Protein AF-A0A7J6L1B7-F1 (afdb_monomer)

Secondary structure (DSSP, 8-state):
----HHHHHHHHHHHH--STT--EEEEEETTEEEEEEEGGGGGGSPPEEEEEESSTT-S-EEEEEE-TTTSEEE-STTS-EEEE---PPPGGGTTS-TT-------HHHHHHEEEEE-TTS-EEEEEPPTT-

Structure (mmCIF, N/CA/C/O backbone):
data_AF-A0A7J6L1B7-F1
#
_entry.id   AF-A0A7J6L1B7-F1
#
loop_
_atom_site.group_PDB
_atom_site.id
_atom_site.type_symbol
_atom_site.label_atom_id
_atom_site.label_alt_id
_atom_site.label_comp_id
_atom_site.label_asym_id
_atom_site.label_entity_id
_atom_site.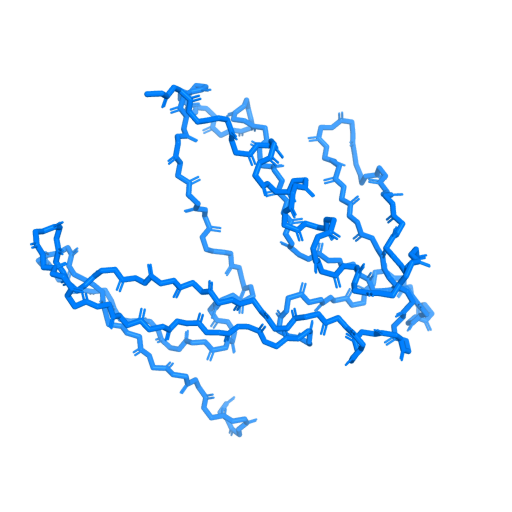label_seq_id
_atom_site.pdbx_PDB_ins_code
_atom_site.Cartn_x
_atom_site.Cartn_y
_atom_site.Cartn_z
_atom_site.occupancy
_atom_site.B_iso_or_equiv
_atom_site.auth_seq_id
_atom_site.auth_comp_id
_atom_site.auth_asym_id
_atom_site.auth_atom_id
_atom_site.pdbx_PDB_model_num
ATOM 1 N N . THR A 1 1 ? 12.400 18.844 -6.678 1.00 42.59 1 THR A N 1
ATOM 2 C CA . THR A 1 1 ? 11.663 19.040 -5.413 1.00 42.59 1 THR A CA 1
ATOM 3 C C . THR A 1 1 ? 12.026 17.884 -4.513 1.00 42.59 1 THR A C 1
ATOM 5 O O . THR A 1 1 ? 11.861 16.752 -4.948 1.00 42.59 1 THR A O 1
ATOM 8 N N . ASN A 1 2 ? 12.604 18.140 -3.338 1.00 41.03 2 ASN A N 1
ATOM 9 C CA . ASN A 1 2 ? 12.906 17.077 -2.376 1.00 41.03 2 ASN A CA 1
ATOM 10 C C . ASN A 1 2 ? 11.577 16.573 -1.805 1.00 41.03 2 ASN A C 1
ATOM 12 O O . ASN A 1 2 ? 10.845 17.337 -1.182 1.00 41.03 2 ASN A O 1
ATOM 16 N N . TYR A 1 3 ? 11.238 15.328 -2.117 1.00 44.59 3 TYR A N 1
ATOM 17 C CA . TYR A 1 3 ? 10.026 14.655 -1.673 1.00 44.59 3 TYR A CA 1
ATOM 18 C C . TYR A 1 3 ? 10.335 13.952 -0.355 1.00 44.59 3 TYR A C 1
ATOM 20 O O . TYR A 1 3 ? 11.130 13.027 -0.340 1.00 44.59 3 TYR A O 1
ATOM 28 N N . THR A 1 4 ? 9.732 14.360 0.756 1.00 51.97 4 THR A N 1
ATOM 29 C CA . THR A 1 4 ? 9.766 13.535 1.967 1.00 51.97 4 THR A CA 1
ATOM 30 C C . THR A 1 4 ? 8.565 12.579 1.939 1.00 51.97 4 THR A C 1
ATOM 32 O O . THR A 1 4 ? 7.441 13.029 1.708 1.00 51.97 4 THR A O 1
ATOM 35 N N . PRO A 1 5 ? 8.758 11.261 2.140 1.00 61.59 5 PRO A N 1
ATOM 36 C CA . PRO A 1 5 ? 7.660 10.289 2.113 1.00 61.59 5 PRO A CA 1
ATOM 37 C C . PRO A 1 5 ? 6.589 10.521 3.189 1.00 61.59 5 PRO A C 1
ATOM 39 O O . PRO A 1 5 ? 5.425 10.193 2.982 1.00 61.59 5 PRO A O 1
ATOM 42 N N . GLU A 1 6 ? 6.958 11.110 4.328 1.00 67.25 6 GLU A N 1
ATOM 43 C CA . GLU A 1 6 ? 6.062 11.294 5.476 1.00 67.25 6 GLU A CA 1
ATOM 44 C C . GLU A 1 6 ? 4.862 12.225 5.177 1.00 67.25 6 GLU A C 1
ATOM 46 O O . GLU A 1 6 ? 3.730 11.791 5.398 1.00 67.25 6 GLU A O 1
ATOM 51 N N . PRO A 1 7 ? 5.032 13.424 4.573 1.00 71.69 7 PRO A N 1
ATOM 52 C CA . PRO A 1 7 ? 3.907 14.233 4.091 1.00 71.69 7 PRO A CA 1
ATOM 53 C C . PRO A 1 7 ? 2.976 13.524 3.105 1.00 71.69 7 PRO A C 1
ATOM 55 O O . PRO A 1 7 ? 1.771 13.761 3.127 1.00 71.69 7 PRO A O 1
ATOM 58 N N . ALA A 1 8 ? 3.509 12.670 2.229 1.00 77.00 8 ALA A N 1
ATOM 59 C CA . ALA A 1 8 ? 2.699 11.977 1.232 1.00 77.00 8 ALA A CA 1
ATOM 60 C C . ALA A 1 8 ? 1.861 10.854 1.850 1.00 77.00 8 ALA A C 1
ATOM 62 O O . ALA A 1 8 ? 0.706 10.679 1.470 1.00 77.00 8 ALA A O 1
ATOM 63 N N . ILE A 1 9 ? 2.414 10.130 2.829 1.00 80.88 9 ILE A N 1
ATOM 64 C CA . ILE A 1 9 ? 1.649 9.152 3.607 1.00 80.88 9 ILE A CA 1
ATOM 65 C C . ILE A 1 9 ? 0.565 9.862 4.420 1.00 80.88 9 ILE A C 1
ATOM 67 O O . ILE A 1 9 ? -0.574 9.420 4.381 1.00 80.88 9 ILE A O 1
ATOM 71 N N . ALA A 1 10 ? 0.869 10.980 5.086 1.00 79.19 10 ALA A N 1
ATOM 72 C CA . ALA A 1 10 ? -0.145 11.744 5.817 1.00 79.19 10 ALA A CA 1
ATOM 73 C C . ALA A 1 10 ? -1.303 12.183 4.898 1.00 79.19 10 ALA A C 1
ATOM 75 O O . ALA A 1 10 ? -2.459 11.906 5.194 1.00 79.19 10 ALA A O 1
ATOM 76 N N . GLN A 1 11 ? -0.993 12.744 3.722 1.00 83.25 11 GLN A N 1
ATOM 77 C CA . GLN A 1 11 ? -2.009 13.112 2.726 1.00 83.25 11 GLN A CA 1
ATOM 78 C C . GLN A 1 11 ? -2.799 11.914 2.189 1.00 83.25 11 GLN A C 1
ATOM 80 O O . GLN A 1 11 ? -3.978 12.057 1.868 1.00 83.25 11 GLN A O 1
ATOM 85 N N . LEU A 1 12 ? -2.159 10.751 2.033 1.00 87.25 12 LEU A N 1
ATOM 86 C CA . LEU A 1 12 ? -2.850 9.523 1.648 1.00 87.25 12 LEU A CA 1
ATOM 87 C C . LEU A 1 12 ? -3.860 9.137 2.728 1.00 87.25 12 LEU A C 1
ATOM 89 O O . LEU A 1 12 ? -5.020 8.919 2.399 1.00 87.25 12 LEU A O 1
ATOM 93 N N . ILE A 1 13 ? -3.437 9.098 3.992 1.00 87.69 13 ILE A N 1
ATOM 94 C CA . ILE A 1 13 ? -4.301 8.743 5.120 1.00 87.69 13 ILE A CA 1
ATOM 95 C C . ILE A 1 13 ? -5.491 9.702 5.228 1.00 87.69 13 ILE A C 1
ATOM 97 O O . ILE A 1 13 ? -6.625 9.232 5.281 1.00 87.69 13 ILE A O 1
ATOM 101 N N . ASP A 1 14 ? -5.260 11.013 5.143 1.00 85.38 14 ASP A N 1
ATOM 102 C CA . ASP A 1 14 ? -6.331 12.019 5.169 1.00 85.38 14 ASP A CA 1
ATOM 103 C C . ASP A 1 14 ? -7.362 11.802 4.043 1.00 85.38 14 ASP A C 1
ATOM 105 O O . ASP A 1 14 ? -8.538 12.116 4.192 1.00 85.38 14 ASP A O 1
ATOM 109 N N . ARG A 1 15 ? -6.939 11.252 2.895 1.00 87.56 15 ARG A N 1
ATOM 110 C CA . ARG A 1 15 ? -7.823 10.947 1.755 1.00 87.56 15 ARG A CA 1
ATOM 111 C C . ARG A 1 15 ? -8.508 9.586 1.841 1.00 87.56 15 ARG A C 1
ATOM 113 O O . ARG A 1 15 ? -9.522 9.390 1.167 1.00 87.56 15 ARG A O 1
ATOM 120 N N . LEU A 1 16 ? -7.951 8.642 2.600 1.00 86.69 16 LEU A N 1
ATOM 121 C CA . LEU A 1 16 ? -8.612 7.368 2.888 1.00 86.69 16 LEU A CA 1
ATOM 122 C C . LEU A 1 16 ? -9.848 7.589 3.760 1.00 86.69 16 LEU A C 1
ATOM 124 O O . LEU A 1 16 ? -10.848 6.893 3.580 1.00 86.69 16 LEU A O 1
ATOM 128 N N . ASP A 1 17 ? -9.781 8.579 4.649 1.00 81.12 17 ASP A N 1
ATOM 129 C CA . ASP A 1 17 ? -10.848 8.973 5.563 1.00 81.12 17 ASP A CA 1
ATOM 130 C C . ASP A 1 17 ? -11.938 9.802 4.855 1.00 81.12 17 ASP A C 1
ATOM 132 O O . ASP A 1 17 ? -12.134 10.989 5.104 1.00 81.12 17 ASP A O 1
ATOM 136 N N . ARG A 1 18 ? -12.649 9.179 3.903 1.00 66.56 18 ARG A N 1
ATOM 137 C CA . ARG A 1 18 ? -13.716 9.828 3.108 1.00 66.56 18 ARG A CA 1
ATOM 138 C C . ARG A 1 18 ? -14.913 10.297 3.943 1.00 66.56 18 ARG A C 1
ATOM 140 O O . ARG A 1 18 ? -15.708 11.106 3.469 1.00 66.56 18 ARG A O 1
ATOM 147 N N . THR A 1 19 ? -15.065 9.755 5.143 1.00 59.97 19 THR A N 1
ATOM 148 C CA . THR A 1 19 ? -16.146 10.028 6.090 1.00 59.97 19 THR A CA 1
ATOM 149 C C . THR A 1 19 ? -15.508 10.487 7.386 1.00 59.97 19 THR A C 1
ATOM 151 O O . THR A 1 19 ? -14.830 9.697 8.024 1.00 59.97 19 THR A O 1
ATOM 154 N N . GLU A 1 20 ? -15.704 11.759 7.724 1.00 60.38 20 GLU A N 1
ATOM 155 C CA . GLU A 1 20 ? -15.014 12.490 8.790 1.00 60.38 20 GLU A CA 1
ATOM 156 C C . GLU A 1 20 ? -14.699 11.634 10.041 1.00 60.38 20 GLU A C 1
ATOM 158 O O . GLU A 1 20 ? -15.564 11.416 10.888 1.00 60.38 20 GLU A O 1
ATOM 163 N N . SER A 1 21 ? -13.423 11.250 10.190 1.00 71.56 21 SER A N 1
ATOM 164 C CA . SER A 1 21 ? -12.775 10.730 11.409 1.00 71.56 21 SER A CA 1
ATOM 165 C C . SER A 1 21 ? -12.934 9.240 11.752 1.00 71.56 21 SER A C 1
ATOM 167 O O . SER A 1 21 ? -12.995 8.895 12.933 1.00 71.56 21 SER A O 1
ATOM 169 N N . LEU A 1 22 ? -12.924 8.328 10.774 1.00 80.81 22 LEU A N 1
ATOM 170 C CA . LEU A 1 22 ? -12.795 6.887 11.064 1.00 80.81 22 LEU A CA 1
ATOM 171 C C . LEU A 1 22 ? -11.361 6.497 11.446 1.00 80.81 22 LEU A C 1
ATOM 173 O O . LEU A 1 22 ? -11.140 5.527 12.177 1.00 80.81 22 LEU A O 1
ATOM 177 N N . ILE A 1 23 ? -10.376 7.242 10.940 1.00 86.50 23 ILE A N 1
ATOM 178 C CA . ILE A 1 23 ? -8.965 6.915 11.115 1.00 86.50 23 ILE A CA 1
ATOM 179 C C . ILE A 1 23 ? -8.394 7.615 12.351 1.00 86.50 23 ILE A C 1
ATOM 181 O O . ILE A 1 23 ? -8.325 8.837 12.432 1.00 86.50 23 ILE A O 1
ATOM 185 N N . SER A 1 24 ? -7.897 6.823 13.299 1.00 87.00 24 SER A N 1
ATOM 186 C CA . SER A 1 24 ? -7.234 7.303 14.513 1.00 87.00 24 SER A CA 1
ATOM 187 C C . SER A 1 24 ? -5.722 7.054 14.459 1.00 87.00 24 SER A C 1
ATOM 189 O O . SER A 1 24 ? -5.303 5.917 14.201 1.00 87.00 24 SER A O 1
ATOM 191 N N . PRO A 1 25 ? -4.872 8.068 14.713 1.00 83.88 25 PRO A N 1
ATOM 192 C CA . PRO A 1 25 ? -3.430 7.868 14.800 1.00 83.88 25 PRO A CA 1
ATOM 193 C C . PRO A 1 25 ? -3.073 7.022 16.030 1.00 83.88 25 PRO A C 1
ATOM 195 O O . PRO A 1 25 ? -3.670 7.169 17.095 1.00 83.88 25 PRO A O 1
ATOM 198 N N . ILE A 1 26 ? -2.056 6.171 15.901 1.00 78.88 26 ILE A N 1
ATOM 199 C CA . ILE A 1 26 ? -1.497 5.381 17.003 1.00 78.88 26 ILE A CA 1
ATOM 200 C C . ILE A 1 26 ? 0.027 5.492 17.046 1.00 78.88 26 ILE A C 1
ATOM 202 O O . ILE A 1 26 ? 0.701 5.620 16.019 1.00 78.88 26 ILE A O 1
ATOM 206 N N . VAL A 1 27 ? 0.582 5.390 18.251 1.00 69.31 27 VAL A N 1
ATOM 207 C CA . VAL A 1 27 ? 2.022 5.212 18.462 1.00 69.31 27 VAL A CA 1
ATOM 208 C C . VAL A 1 27 ? 2.279 3.717 18.599 1.00 69.31 27 VAL A C 1
ATOM 210 O O . VAL A 1 27 ? 1.732 3.074 19.489 1.00 69.31 27 VAL A O 1
ATOM 213 N N . VAL A 1 28 ? 3.059 3.154 17.678 1.00 65.94 28 VAL A N 1
ATOM 214 C CA . VAL A 1 28 ? 3.373 1.716 17.654 1.00 65.94 28 VAL A CA 1
ATOM 215 C C . VAL A 1 28 ? 4.668 1.446 18.421 1.00 65.94 28 VAL A C 1
ATOM 217 O O . VAL A 1 28 ? 4.774 0.423 19.087 1.00 65.94 28 VAL A O 1
ATOM 220 N N . ASP A 1 29 ? 5.639 2.354 18.299 1.00 63.69 29 ASP A N 1
ATOM 221 C CA . ASP A 1 29 ? 6.927 2.376 19.005 1.00 63.69 29 ASP A CA 1
ATOM 222 C C . ASP A 1 29 ? 7.537 3.792 18.877 1.00 63.69 29 ASP A C 1
ATOM 224 O O . ASP A 1 29 ? 7.052 4.588 18.065 1.00 63.69 29 ASP A O 1
ATOM 228 N N . ASP A 1 30 ? 8.621 4.096 19.598 1.00 50.84 30 ASP A N 1
ATOM 229 C CA . ASP A 1 30 ? 9.289 5.412 19.650 1.00 50.84 30 ASP A CA 1
ATOM 230 C C . ASP A 1 30 ? 9.674 5.968 18.261 1.00 50.84 30 ASP A C 1
ATOM 232 O O . ASP A 1 30 ? 9.780 7.180 18.069 1.00 50.84 30 ASP A O 1
ATOM 236 N N . ALA A 1 31 ? 9.834 5.088 17.265 1.00 53.62 31 ALA A N 1
ATOM 237 C CA . ALA A 1 31 ? 10.187 5.428 15.885 1.00 53.62 31 ALA A CA 1
ATOM 238 C C . ALA A 1 31 ? 9.078 5.146 14.849 1.00 53.62 31 ALA A C 1
ATOM 240 O O . ALA A 1 31 ? 9.300 5.321 13.650 1.00 53.62 31 ALA A O 1
ATOM 241 N N . LYS A 1 32 ? 7.896 4.660 15.260 1.00 62.47 32 LYS A N 1
ATOM 242 C CA . LYS A 1 32 ? 6.843 4.207 14.333 1.00 62.47 32 LYS A CA 1
ATOM 243 C C . LYS A 1 32 ? 5.487 4.795 14.693 1.00 62.47 32 LYS A C 1
ATOM 245 O O . LYS A 1 32 ? 4.818 4.358 15.629 1.00 62.47 32 LYS A O 1
ATOM 250 N N . ARG A 1 33 ? 5.050 5.745 13.869 1.00 68.25 33 ARG A N 1
ATOM 251 C CA . ARG A 1 33 ? 3.667 6.229 13.836 1.00 68.25 33 ARG A CA 1
ATOM 252 C C . ARG A 1 33 ? 2.853 5.354 12.889 1.00 68.25 33 ARG A C 1
ATOM 254 O O . ARG A 1 33 ? 3.360 4.911 11.858 1.00 68.25 33 ARG A O 1
ATOM 261 N N . GLY A 1 34 ? 1.616 5.071 13.263 1.00 81.19 34 GLY A N 1
ATOM 262 C CA . GLY A 1 34 ? 0.680 4.313 12.444 1.00 81.19 34 GLY A CA 1
ATOM 263 C C . GLY A 1 34 ? -0.730 4.858 12.580 1.00 81.19 34 GLY A C 1
ATOM 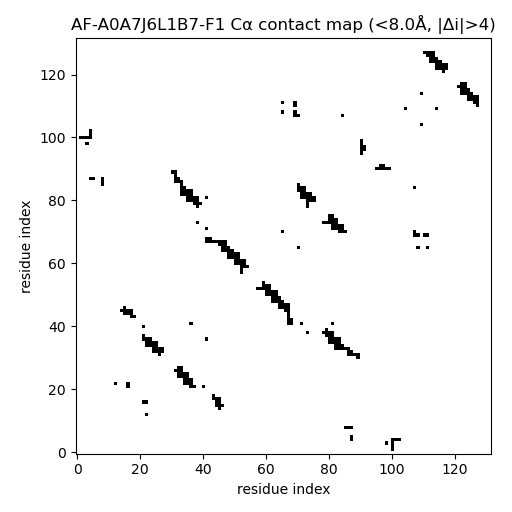264 O O . GLY A 1 34 ? -0.968 5.834 13.289 1.00 81.19 34 GLY A O 1
ATOM 265 N N . TRP A 1 35 ? -1.663 4.190 11.916 1.00 88.25 35 TRP A N 1
ATOM 266 C CA . TRP A 1 35 ? -3.071 4.557 11.932 1.00 88.25 35 TRP A CA 1
ATOM 267 C C . TRP A 1 35 ? -3.939 3.322 12.116 1.00 88.25 35 TRP A C 1
ATOM 269 O O . TRP A 1 35 ? -3.571 2.215 11.711 1.00 88.25 35 TRP A O 1
ATOM 279 N N . THR A 1 36 ? -5.087 3.527 12.744 1.00 90.94 36 THR A N 1
ATOM 280 C CA . THR A 1 36 ? -6.086 2.500 13.031 1.00 90.94 36 THR A CA 1
ATOM 281 C C . THR A 1 36 ? -7.462 2.956 12.598 1.00 90.94 36 THR A C 1
ATOM 283 O O . THR A 1 36 ? -7.708 4.149 12.475 1.00 90.94 36 THR A O 1
ATOM 286 N N . VAL A 1 37 ? -8.341 1.992 12.380 1.00 91.88 37 VAL A N 1
ATOM 287 C CA . VAL A 1 37 ? -9.745 2.161 12.021 1.00 91.88 37 VAL A CA 1
ATOM 288 C C . VAL A 1 37 ? -10.543 1.070 12.746 1.00 91.88 37 VAL A C 1
ATOM 290 O O . VAL A 1 37 ? -10.003 -0.029 12.939 1.00 91.88 37 VAL A O 1
ATOM 293 N N . PRO A 1 38 ? -11.793 1.309 13.171 1.00 92.38 38 PRO A N 1
ATOM 294 C CA . PRO A 1 38 ? -12.669 0.222 13.594 1.00 92.38 38 PRO A CA 1
ATOM 295 C C . PRO A 1 38 ? -12.779 -0.829 12.481 1.00 92.38 38 PRO A C 1
ATOM 297 O O . PRO A 1 38 ? -12.969 -0.489 11.314 1.00 92.38 38 PRO A O 1
ATOM 300 N N . CYS A 1 39 ? -12.633 -2.115 12.808 1.00 91.38 39 CYS A N 1
ATOM 301 C CA . CYS A 1 39 ? -12.625 -3.161 11.778 1.00 91.38 39 CYS A CA 1
ATOM 302 C C . CYS A 1 39 ? -13.946 -3.247 10.997 1.00 91.38 39 CYS A C 1
ATOM 304 O O . CYS A 1 39 ? -13.939 -3.598 9.820 1.00 91.38 39 CYS A O 1
ATOM 306 N N . GLU A 1 40 ? -15.069 -2.890 11.626 1.00 92.25 40 GLU A N 1
ATOM 307 C CA . GLU A 1 40 ? -16.383 -2.816 10.973 1.00 92.25 40 GLU A CA 1
ATOM 308 C C . GLU A 1 40 ? -16.483 -1.708 9.913 1.00 92.25 40 GLU A C 1
ATOM 310 O O . GLU A 1 40 ? -17.339 -1.771 9.032 1.00 92.25 40 GLU A O 1
ATOM 315 N N . ASP A 1 41 ? -15.580 -0.728 9.968 1.00 92.62 41 ASP A N 1
ATOM 316 C CA . ASP A 1 41 ? -15.552 0.434 9.087 1.00 92.62 41 ASP A CA 1
ATOM 317 C C . ASP A 1 41 ? -14.509 0.319 7.966 1.00 92.62 41 ASP A C 1
ATOM 319 O O . ASP A 1 41 ? -14.395 1.218 7.133 1.00 92.62 41 ASP A O 1
ATOM 323 N N . VAL A 1 42 ? -13.756 -0.787 7.894 1.00 91.94 42 VAL A N 1
ATOM 324 C CA . VAL A 1 42 ? -12.720 -0.998 6.865 1.00 91.94 42 VAL A CA 1
ATOM 325 C C . VAL A 1 42 ? -13.298 -0.855 5.458 1.00 91.94 42 VAL A C 1
ATOM 327 O O . VAL A 1 42 ? -12.731 -0.145 4.634 1.00 91.94 42 VAL A O 1
ATOM 330 N N . ASN A 1 43 ? -14.467 -1.438 5.190 1.00 91.69 43 ASN A N 1
ATOM 331 C CA . ASN A 1 43 ? -15.117 -1.377 3.876 1.00 91.69 43 ASN A CA 1
ATOM 332 C C . ASN A 1 43 ? -15.585 0.034 3.460 1.00 91.69 43 ASN A C 1
ATOM 334 O O . ASN A 1 43 ? -16.005 0.223 2.319 1.00 91.69 43 ASN A O 1
ATOM 338 N N . LYS A 1 44 ? -15.538 1.019 4.367 1.00 91.12 44 LYS A N 1
ATOM 339 C CA . LYS A 1 44 ? -15.862 2.425 4.081 1.00 91.12 44 LYS A CA 1
ATOM 340 C C . LYS A 1 44 ? -14.650 3.207 3.575 1.00 91.12 44 LYS A C 1
ATOM 342 O O . LYS A 1 44 ? -14.815 4.316 3.063 1.00 91.12 44 LYS A O 1
ATOM 347 N N . LEU A 1 45 ? -13.443 2.656 3.716 1.00 91.25 45 LEU A N 1
ATOM 348 C CA . LEU A 1 45 ? -12.222 3.301 3.250 1.00 91.25 45 LEU A CA 1
ATOM 349 C C . LEU A 1 45 ? -12.123 3.291 1.717 1.00 91.25 45 LEU A C 1
ATOM 351 O O . LEU A 1 45 ? -12.780 2.526 1.014 1.00 91.25 45 LEU A O 1
ATOM 355 N N . ALA A 1 46 ? -11.281 4.173 1.188 1.00 91.69 46 ALA A N 1
ATOM 356 C CA . ALA A 1 46 ? -11.047 4.290 -0.245 1.00 91.69 46 ALA A CA 1
ATOM 357 C C . ALA A 1 46 ? -10.080 3.223 -0.787 1.00 91.69 46 ALA A C 1
ATOM 359 O O . ALA A 1 46 ? -8.974 3.091 -0.276 1.00 91.69 46 ALA A O 1
ATOM 360 N N . THR A 1 47 ? -10.408 2.593 -1.917 1.00 91.69 47 THR A N 1
ATOM 361 C CA . THR A 1 47 ? -9.438 1.816 -2.708 1.00 91.69 47 THR A CA 1
ATOM 362 C C . THR A 1 47 ? -8.223 2.684 -3.076 1.00 91.69 47 THR A C 1
ATOM 364 O O . THR A 1 47 ? -8.370 3.838 -3.501 1.00 91.69 47 THR A O 1
ATOM 367 N N . VAL A 1 48 ? -7.011 2.141 -2.924 1.00 90.81 48 VAL A N 1
ATOM 368 C CA . VAL A 1 48 ? -5.750 2.834 -3.238 1.00 90.81 48 VAL A CA 1
ATOM 369 C C . VAL A 1 48 ? -5.210 2.364 -4.571 1.00 90.81 48 VAL A C 1
ATOM 371 O O . VAL A 1 48 ? -4.988 1.177 -4.765 1.00 90.81 48 VAL A O 1
ATOM 374 N N . HIS A 1 49 ? -4.923 3.310 -5.458 1.00 91.06 49 HIS A N 1
ATOM 375 C CA . HIS A 1 49 ? -4.454 3.043 -6.811 1.00 91.06 49 HIS A CA 1
ATOM 376 C C . HIS A 1 49 ? -3.000 3.500 -6.989 1.00 91.06 49 HIS A C 1
ATOM 378 O O . HIS A 1 49 ? -2.681 4.682 -6.848 1.00 91.06 49 HIS A O 1
ATOM 384 N N . PHE A 1 50 ? -2.116 2.570 -7.343 1.00 89.25 50 PHE A N 1
ATOM 385 C CA . PHE A 1 50 ? -0.734 2.830 -7.733 1.00 89.25 50 PHE A CA 1
ATOM 386 C C . PHE A 1 50 ? -0.605 2.770 -9.253 1.00 89.25 50 PHE A C 1
ATOM 388 O O . PHE A 1 50 ? -0.805 1.724 -9.874 1.00 89.25 50 PHE A O 1
ATOM 395 N N . GLN A 1 51 ? -0.218 3.892 -9.858 1.00 89.62 51 GLN A N 1
ATOM 396 C CA . GLN A 1 51 ? 0.045 3.974 -11.292 1.00 89.62 51 GLN A CA 1
ATOM 397 C C . GLN A 1 51 ? 1.523 3.699 -11.581 1.00 89.62 51 GLN A C 1
ATOM 399 O O . GLN A 1 51 ? 2.390 4.544 -11.356 1.00 89.62 51 GLN A O 1
ATOM 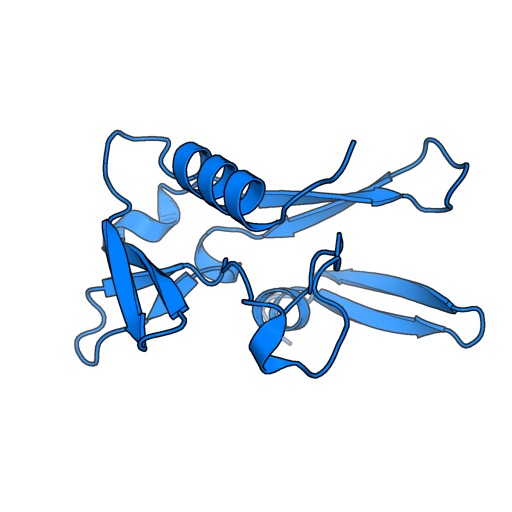404 N N . MET A 1 52 ? 1.808 2.517 -12.120 1.00 87.44 52 MET A N 1
ATOM 405 C CA . MET A 1 52 ? 3.150 2.083 -12.496 1.00 87.44 52 MET A CA 1
ATOM 406 C C . MET A 1 52 ? 3.402 2.375 -13.969 1.00 87.44 52 MET A C 1
ATOM 408 O O . MET A 1 52 ? 2.670 1.903 -14.837 1.00 87.44 52 MET A O 1
ATOM 412 N N . ARG A 1 53 ? 4.459 3.121 -14.290 1.00 84.44 53 ARG A N 1
ATOM 413 C CA . ARG A 1 53 ? 4.866 3.314 -15.691 1.00 84.44 53 ARG A CA 1
ATOM 414 C C . ARG A 1 53 ? 5.438 2.019 -16.263 1.00 84.44 53 ARG A C 1
ATOM 416 O O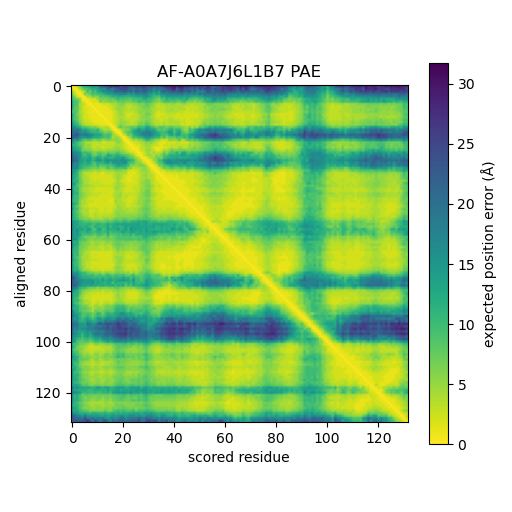 . ARG A 1 53 ? 6.246 1.368 -15.609 1.00 84.44 53 ARG A O 1
ATOM 423 N N . THR A 1 54 ? 5.077 1.679 -17.501 1.00 84.38 54 THR A N 1
ATOM 424 C CA . THR A 1 54 ? 5.600 0.477 -18.183 1.00 84.38 54 THR A CA 1
ATOM 425 C C . THR A 1 54 ? 7.057 0.624 -18.627 1.00 84.38 54 THR A C 1
ATOM 427 O O . THR A 1 54 ? 7.763 -0.369 -18.774 1.00 84.38 54 THR A O 1
ATOM 430 N N . ALA A 1 55 ? 7.517 1.863 -18.818 1.00 80.44 55 ALA A N 1
ATOM 431 C CA . ALA A 1 55 ? 8.917 2.234 -18.999 1.00 80.44 55 ALA A CA 1
ATOM 432 C C . ALA A 1 55 ? 9.121 3.700 -18.562 1.00 80.44 55 ALA A C 1
ATOM 434 O O . ALA A 1 55 ? 8.160 4.472 -18.616 1.00 80.44 55 ALA A O 1
ATOM 435 N N . PRO A 1 56 ? 10.340 4.134 -18.181 1.00 78.50 56 PRO A N 1
ATOM 436 C CA . PRO A 1 56 ? 10.581 5.487 -17.661 1.00 78.50 56 PRO A CA 1
ATOM 437 C C . PRO A 1 56 ? 10.062 6.625 -18.557 1.00 78.50 56 PRO A C 1
ATOM 439 O O . PRO A 1 56 ? 9.520 7.616 -18.061 1.00 78.50 56 PRO A O 1
ATOM 442 N N . SER A 1 57 ? 10.192 6.459 -19.875 1.00 81.25 57 SER A N 1
ATOM 443 C CA . SER A 1 57 ? 9.768 7.414 -20.905 1.00 81.25 57 SER A CA 1
ATOM 444 C C . SER A 1 57 ? 8.381 7.136 -21.491 1.00 81.25 57 SER A C 1
ATOM 446 O O . SER A 1 57 ? 7.892 7.928 -22.294 1.00 81.25 57 SER A O 1
ATOM 448 N N . SER A 1 58 ? 7.747 6.020 -21.129 1.00 83.00 58 SER A N 1
ATOM 449 C CA . SER A 1 58 ? 6.453 5.633 -21.688 1.00 83.00 58 SER A CA 1
ATOM 450 C C . SER A 1 58 ? 5.318 6.393 -20.995 1.00 83.00 58 SER A C 1
ATOM 452 O O . SER A 1 58 ? 5.294 6.449 -19.762 1.00 83.00 58 SER A O 1
ATOM 454 N N . PRO A 1 59 ? 4.342 6.940 -21.746 1.00 83.12 59 PRO A N 1
ATOM 455 C CA . PRO A 1 59 ? 3.123 7.491 -21.161 1.00 83.12 59 PRO A CA 1
ATOM 456 C C . PRO A 1 59 ? 2.162 6.393 -20.685 1.00 83.12 59 PRO A C 1
ATOM 458 O O . PRO A 1 59 ? 1.194 6.690 -19.994 1.00 83.12 59 PRO A O 1
ATOM 461 N N . GLN A 1 60 ? 2.398 5.132 -21.065 1.00 86.81 60 GLN A N 1
ATOM 462 C CA . GLN A 1 60 ? 1.545 4.023 -20.664 1.00 86.81 60 GLN A CA 1
ATOM 463 C C . GLN A 1 60 ? 1.814 3.650 -19.208 1.00 86.81 60 GLN A C 1
ATOM 465 O O . GLN A 1 60 ? 2.953 3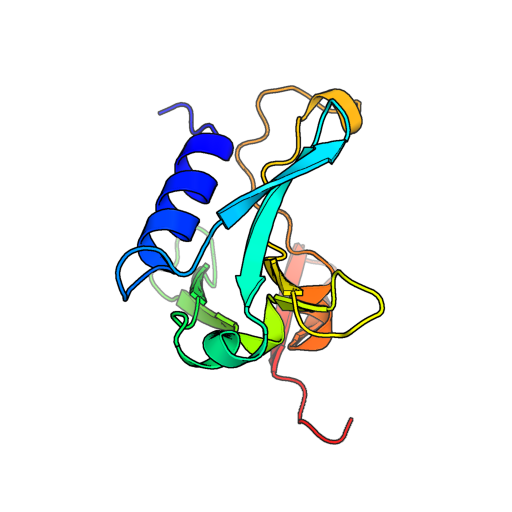.390 -18.805 1.00 86.81 60 GLN A O 1
ATOM 470 N N . THR A 1 61 ? 0.736 3.567 -18.440 1.00 90.94 61 THR A N 1
ATOM 471 C CA . THR A 1 61 ? 0.747 3.075 -17.070 1.00 90.94 61 THR A CA 1
ATOM 472 C C . THR A 1 61 ? -0.046 1.780 -16.972 1.00 90.94 61 THR A C 1
ATOM 474 O O . THR A 1 61 ? -0.948 1.505 -17.764 1.00 90.94 61 THR A O 1
ATOM 477 N N . ARG A 1 62 ? 0.325 0.955 -16.001 1.00 89.56 62 ARG A N 1
ATOM 478 C CA . ARG A 1 62 ? -0.513 -0.112 -15.473 1.00 89.56 62 ARG A CA 1
ATOM 479 C C . ARG A 1 62 ? -0.861 0.220 -14.041 1.00 89.56 62 ARG A C 1
ATOM 481 O O . ARG A 1 62 ? -0.109 0.911 -13.358 1.00 89.56 62 ARG A O 1
ATOM 488 N N . GLU A 1 63 ? -1.999 -0.280 -13.607 1.00 91.19 63 GLU A N 1
ATOM 489 C CA . GLU A 1 63 ? -2.536 0.035 -12.300 1.00 91.19 63 GLU A CA 1
ATOM 490 C C . GLU A 1 63 ? -2.491 -1.188 -11.393 1.00 91.19 63 GLU A C 1
ATOM 492 O O . GLU A 1 63 ? -2.820 -2.304 -11.800 1.00 91.19 63 GLU A O 1
ATOM 497 N N . ILE A 1 64 ? -2.056 -0.950 -10.164 1.00 90.94 64 ILE A N 1
ATOM 498 C CA . ILE A 1 64 ? -2.226 -1.845 -9.026 1.00 90.94 64 ILE A CA 1
ATOM 499 C C . ILE A 1 64 ? -3.242 -1.152 -8.134 1.00 90.94 64 ILE A C 1
ATOM 501 O O . ILE A 1 64 ? -3.060 0.022 -7.819 1.00 90.94 64 ILE A O 1
ATOM 505 N N . PHE A 1 65 ? -4.286 -1.854 -7.724 1.00 92.00 65 PHE A N 1
ATOM 506 C CA . PHE A 1 65 ? -5.257 -1.320 -6.784 1.00 92.00 65 PHE A CA 1
ATOM 507 C C . PHE A 1 65 ? -5.343 -2.236 -5.568 1.00 92.00 65 PHE A C 1
ATOM 509 O O . PHE A 1 65 ? -5.325 -3.461 -5.695 1.00 92.00 65 PHE A O 1
ATOM 516 N N . LEU A 1 66 ? -5.366 -1.621 -4.393 1.00 91.69 66 LEU A N 1
ATOM 517 C CA . LEU A 1 66 ? -5.520 -2.294 -3.113 1.00 91.69 66 LEU A CA 1
ATOM 518 C C . LEU A 1 66 ? -6.870 -1.888 -2.542 1.00 91.69 66 LEU A C 1
ATOM 520 O O . LEU A 1 66 ? -7.110 -0.697 -2.316 1.00 91.69 66 LEU A O 1
ATOM 524 N N . GLU A 1 67 ? -7.728 -2.874 -2.326 1.00 93.12 67 GLU A N 1
ATOM 525 C CA . GLU A 1 67 ? -8.987 -2.688 -1.617 1.00 93.12 67 GLU A CA 1
ATOM 526 C C . GLU A 1 67 ? -8.711 -2.486 -0.118 1.00 93.12 67 GLU A C 1
ATOM 528 O O . GLU A 1 67 ? -7.619 -2.817 0.362 1.00 93.12 67 GLU A O 1
ATOM 533 N N . PRO A 1 68 ? -9.653 -1.925 0.655 1.00 93.06 68 PRO A N 1
ATOM 534 C CA . PRO A 1 68 ? -9.458 -1.696 2.084 1.00 93.06 68 PRO A CA 1
ATOM 535 C C . PRO A 1 68 ? -8.952 -2.895 2.888 1.00 93.06 68 PRO A C 1
ATOM 537 O O . PRO A 1 68 ? -8.072 -2.751 3.740 1.00 93.06 68 PRO A O 1
ATOM 540 N N . GLU A 1 69 ? -9.451 -4.086 2.592 1.00 92.06 69 GLU A N 1
ATOM 541 C CA . GLU A 1 69 ? -9.021 -5.353 3.177 1.00 92.06 69 GLU A CA 1
ATOM 542 C C . GLU A 1 69 ? -7.577 -5.735 2.814 1.00 92.06 69 GLU A C 1
ATOM 544 O O . GLU A 1 69 ? -6.898 -6.381 3.612 1.00 92.06 69 GLU A O 1
ATOM 549 N N . ASP A 1 70 ? -7.070 -5.299 1.656 1.00 92.06 70 ASP A N 1
ATOM 550 C CA . ASP A 1 70 ? -5.709 -5.604 1.212 1.00 92.06 70 ASP A CA 1
ATOM 551 C C . ASP A 1 70 ? -4.674 -4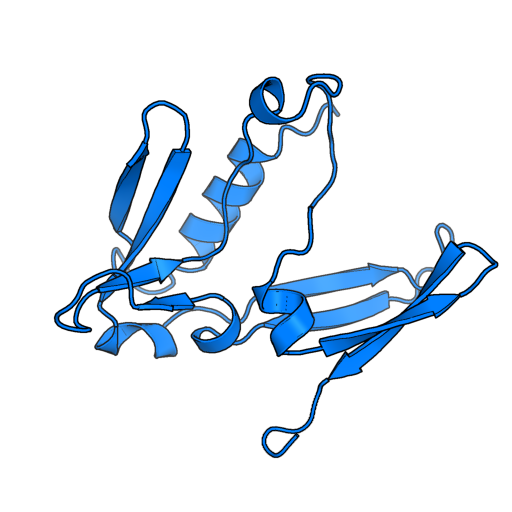.856 2.066 1.00 92.06 70 ASP A C 1
ATOM 553 O O . ASP A 1 70 ? -3.605 -5.388 2.378 1.00 92.06 70 ASP A O 1
ATOM 557 N N . TYR A 1 71 ? -4.974 -3.610 2.458 1.00 91.44 71 TYR A N 1
ATOM 558 C CA . TYR A 1 71 ? -4.047 -2.736 3.188 1.00 91.44 71 TYR A CA 1
ATOM 559 C C . TYR A 1 71 ? -4.390 -2.542 4.673 1.00 91.44 71 TYR A C 1
ATOM 561 O O . TYR A 1 71 ? -3.768 -1.704 5.336 1.00 91.44 71 TYR A O 1
ATOM 569 N N . THR A 1 72 ? -5.313 -3.328 5.228 1.00 91.56 72 THR A N 1
ATOM 570 C CA . THR A 1 72 ? -5.626 -3.344 6.665 1.00 91.56 72 THR A CA 1
ATOM 571 C C . THR A 1 72 ? -5.347 -4.710 7.295 1.00 91.56 72 THR A C 1
ATOM 573 O O . THR A 1 72 ? -5.280 -5.737 6.625 1.00 91.56 72 THR A O 1
ATOM 576 N N . ALA A 1 73 ? -5.099 -4.743 8.604 1.00 89.56 73 ALA A N 1
ATOM 577 C CA . ALA A 1 73 ? -4.966 -5.992 9.354 1.00 89.56 73 ALA A CA 1
ATOM 578 C C . ALA A 1 73 ? -5.440 -5.827 10.795 1.00 89.56 73 ALA A C 1
ATO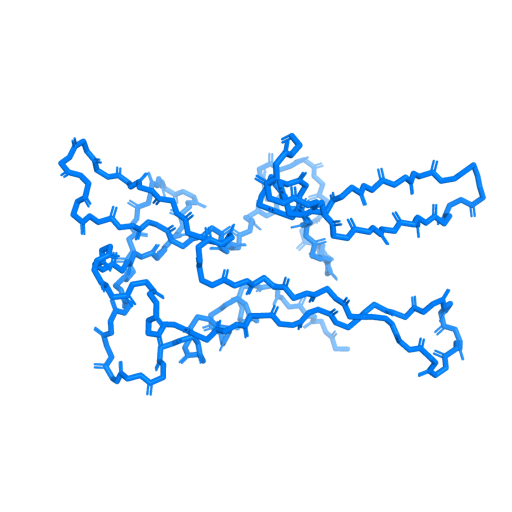M 580 O O . ALA A 1 73 ? -5.236 -4.773 11.390 1.00 89.56 73 ALA A O 1
ATOM 581 N N . TYR A 1 74 ? -5.994 -6.885 11.385 1.00 87.19 74 TYR A N 1
ATOM 582 C CA . TYR A 1 74 ? -6.356 -6.901 12.803 1.00 87.19 74 TYR A CA 1
ATOM 583 C C . TYR A 1 74 ? -5.166 -6.519 13.691 1.00 87.19 74 TYR A C 1
ATOM 585 O O . TYR A 1 74 ? -4.068 -7.065 13.552 1.00 87.19 74 TYR A O 1
ATOM 593 N N . SER A 1 75 ? -5.389 -5.550 14.578 1.00 81.25 75 SER A N 1
ATOM 594 C CA . SER A 1 75 ? -4.364 -4.995 15.462 1.00 81.25 75 SER A CA 1
ATOM 595 C C . SER A 1 75 ? -4.500 -5.470 16.903 1.00 81.25 75 SER A C 1
ATOM 597 O O . SER A 1 75 ? -3.489 -5.574 17.595 1.00 81.25 75 SER A O 1
ATOM 599 N N . ASP A 1 76 ? -5.722 -5.704 17.375 1.00 75.44 76 ASP A N 1
ATOM 600 C CA . ASP A 1 76 ? -6.003 -6.150 18.734 1.00 75.44 76 ASP A CA 1
ATOM 601 C C . ASP A 1 76 ? -6.413 -7.629 18.770 1.00 75.44 76 ASP A C 1
ATOM 603 O O . ASP A 1 76 ? -6.812 -8.231 17.775 1.00 75.44 76 ASP A O 1
ATOM 607 N N . THR A 1 77 ? -6.301 -8.243 19.948 1.00 68.25 77 THR A N 1
ATOM 608 C CA . THR A 1 77 ? -6.701 -9.642 20.164 1.00 68.25 77 THR A CA 1
ATOM 609 C C . THR A 1 77 ? -8.213 -9.845 20.114 1.00 68.25 77 THR A C 1
ATOM 611 O O . THR A 1 77 ? -8.666 -10.980 19.999 1.00 68.25 77 THR A O 1
ATOM 614 N N . GLN A 1 78 ? -8.986 -8.761 20.217 1.00 68.06 78 GLN A N 1
ATOM 615 C CA . GLN A 1 78 ? -10.447 -8.784 20.188 1.00 68.06 78 GLN A CA 1
ATOM 616 C C . GLN A 1 78 ? -11.017 -8.607 18.773 1.00 68.06 78 GLN A C 1
ATOM 618 O O . GLN A 1 78 ? -12.195 -8.879 18.573 1.00 68.06 78 GLN A O 1
ATOM 623 N N . GLY A 1 79 ? -10.198 -8.204 17.795 1.00 74.38 79 GLY A N 1
ATOM 624 C CA . GLY A 1 79 ? -10.607 -8.040 16.401 1.00 74.38 79 GLY A CA 1
ATOM 625 C C . GLY A 1 79 ? -11.462 -6.799 16.134 1.00 74.38 79 GLY A C 1
ATOM 626 O O . GLY A 1 79 ? -12.092 -6.714 15.082 1.00 74.38 79 GLY A O 1
ATOM 627 N N . ASN A 1 80 ? -11.500 -5.847 17.066 1.00 86.38 80 ASN A N 1
ATOM 628 C CA . ASN A 1 80 ? -12.325 -4.645 16.954 1.00 86.38 80 ASN A CA 1
ATOM 629 C C . ASN A 1 80 ? -11.574 -3.504 16.264 1.00 86.38 80 ASN A C 1
ATOM 631 O O . ASN A 1 80 ? -12.196 -2.624 15.667 1.00 86.38 80 ASN A O 1
ATOM 635 N N . ILE A 1 81 ? -10.239 -3.516 16.328 1.00 89.19 81 ILE A N 1
ATOM 636 C CA . ILE A 1 81 ? -9.393 -2.460 15.774 1.00 89.19 81 ILE A CA 1
ATOM 637 C C . ILE A 1 81 ? -8.499 -3.029 14.680 1.00 89.19 81 ILE A C 1
ATOM 639 O O . ILE A 1 81 ? -7.712 -3.955 14.890 1.00 89.19 81 ILE A O 1
ATOM 643 N N . CYS A 1 82 ? -8.578 -2.410 13.509 1.00 91.56 82 CYS A N 1
ATOM 644 C CA . CYS A 1 82 ? -7.788 -2.744 12.343 1.00 91.56 82 CYS A CA 1
ATOM 645 C C . CYS A 1 82 ? -6.717 -1.674 12.144 1.00 91.56 82 CYS A C 1
ATOM 647 O O . CYS A 1 82 ? -6.966 -0.474 12.222 1.00 91.56 82 CYS A O 1
ATOM 649 N N . ARG A 1 83 ? -5.485 -2.105 11.904 1.00 90.44 83 ARG A N 1
ATOM 650 C CA . ARG A 1 83 ? -4.350 -1.246 11.596 1.00 90.44 83 ARG A CA 1
ATOM 651 C C . ARG A 1 83 ? -4.247 -1.041 10.093 1.00 90.44 83 ARG A C 1
ATOM 653 O O . ARG A 1 83 ? -4.292 -2.004 9.333 1.00 90.44 83 ARG A O 1
ATOM 660 N N . ILE A 1 84 ? -4.011 0.201 9.689 1.00 90.06 84 ILE A N 1
ATOM 661 C CA . ILE A 1 84 ? -3.670 0.563 8.315 1.00 90.06 84 ILE A CA 1
ATOM 662 C C . ILE A 1 84 ? -2.182 0.281 8.094 1.00 90.06 84 ILE A C 1
ATOM 664 O O . ILE A 1 84 ? -1.327 0.668 8.896 1.00 90.06 84 ILE A O 1
ATOM 668 N N . LEU A 1 85 ? -1.869 -0.427 7.011 1.00 88.12 85 LEU A N 1
ATOM 669 C CA . LEU A 1 85 ? -0.529 -0.942 6.718 1.00 88.12 85 LEU A CA 1
ATOM 670 C C . LEU A 1 85 ? 0.330 0.022 5.885 1.00 88.12 85 LEU A C 1
ATOM 672 O O . LEU A 1 85 ? 1.456 -0.320 5.520 1.00 88.12 85 LEU A O 1
ATOM 676 N N . PHE A 1 86 ? -0.159 1.237 5.633 1.00 86.00 86 PHE A N 1
ATOM 677 C CA . PHE A 1 86 ? 0.655 2.350 5.152 1.00 86.00 86 PHE A CA 1
ATOM 678 C C . PHE A 1 86 ? 1.422 2.988 6.312 1.00 86.00 86 PHE A C 1
ATOM 680 O O . PHE A 1 86 ? 0.886 3.204 7.397 1.00 86.00 86 PHE A O 1
ATOM 687 N N . GLY A 1 87 ? 2.697 3.290 6.083 1.00 76.94 87 GLY A N 1
ATOM 688 C CA . GLY A 1 87 ? 3.583 3.846 7.095 1.00 76.94 87 GLY A CA 1
ATOM 689 C C . GLY A 1 87 ? 4.714 4.638 6.464 1.00 76.94 87 GLY A C 1
ATOM 690 O O . GLY A 1 87 ? 5.196 4.291 5.386 1.00 76.94 87 GLY A O 1
ATOM 691 N N . ALA A 1 88 ? 5.156 5.684 7.155 1.00 68.44 88 ALA A N 1
ATOM 692 C CA . ALA A 1 88 ? 6.444 6.293 6.873 1.00 68.44 88 ALA A CA 1
ATOM 693 C C . ALA A 1 88 ? 7.531 5.448 7.553 1.00 68.44 88 ALA A C 1
ATOM 695 O O . ALA A 1 88 ? 7.445 5.152 8.746 1.00 68.44 88 ALA A O 1
ATOM 696 N N . LEU A 1 89 ? 8.538 5.025 6.792 1.00 62.56 89 LEU A N 1
ATOM 697 C CA . LEU A 1 89 ? 9.743 4.426 7.357 1.00 62.56 89 LEU A CA 1
ATOM 698 C C . LEU A 1 89 ? 10.712 5.553 7.705 1.00 62.56 89 LEU A C 1
ATOM 700 O O . LEU A 1 89 ? 11.092 6.315 6.818 1.00 62.56 89 LEU A O 1
ATOM 704 N N . ASP A 1 90 ? 11.116 5.649 8.977 1.00 56.22 90 ASP A N 1
ATOM 705 C CA . ASP A 1 90 ? 12.254 6.492 9.343 1.00 56.22 90 ASP A CA 1
ATOM 706 C C . ASP A 1 90 ? 13.508 5.887 8.686 1.00 56.22 90 ASP A C 1
ATOM 708 O O . ASP A 1 90 ? 13.880 4.747 9.006 1.00 56.22 90 ASP A O 1
ATOM 712 N N . PRO A 1 91 ? 14.169 6.608 7.762 1.00 51.50 91 PRO A N 1
ATOM 713 C CA . PRO A 1 91 ? 15.340 6.097 7.062 1.00 51.50 91 PRO A CA 1
ATOM 714 C C . PRO A 1 91 ? 16.473 5.667 8.008 1.00 51.50 91 PRO A C 1
ATOM 716 O O . PRO A 1 91 ? 17.254 4.783 7.643 1.00 51.50 91 PRO A O 1
ATOM 719 N N . LYS A 1 92 ? 16.525 6.183 9.248 1.00 51.56 92 LYS A N 1
ATOM 720 C CA . LYS A 1 92 ? 17.527 5.802 10.262 1.00 51.56 92 LYS A CA 1
ATOM 721 C C . LYS A 1 92 ? 17.508 4.319 10.640 1.00 51.56 92 LYS A C 1
ATOM 723 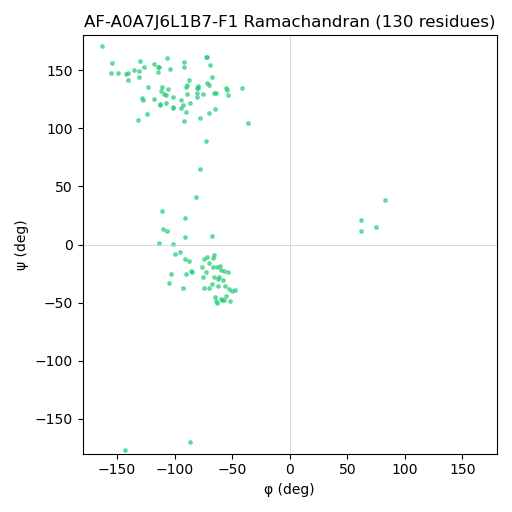O O . LYS A 1 92 ? 18.522 3.812 11.109 1.00 51.56 92 LYS A O 1
ATOM 728 N N . ILE A 1 93 ? 16.398 3.610 10.421 1.00 51.12 93 ILE A N 1
ATOM 729 C CA . ILE A 1 93 ? 16.270 2.178 10.749 1.00 51.12 93 ILE A CA 1
ATOM 730 C C . ILE A 1 93 ? 17.005 1.289 9.722 1.00 51.12 93 ILE A C 1
ATOM 732 O O . ILE A 1 93 ? 17.332 0.143 10.015 1.00 51.12 93 ILE A O 1
ATOM 736 N N . SER A 1 94 ? 17.303 1.802 8.524 1.00 44.25 94 SER A N 1
ATOM 737 C CA . SER A 1 94 ? 17.777 0.985 7.394 1.00 44.25 94 SER A CA 1
ATOM 738 C C . SER A 1 94 ? 19.291 0.998 7.156 1.00 44.25 94 SER A C 1
ATOM 740 O O . SER A 1 94 ? 19.772 0.270 6.291 1.00 44.25 94 SER A O 1
ATOM 742 N N . GLY A 1 95 ? 20.053 1.844 7.858 1.00 46.25 95 GLY A N 1
ATOM 743 C CA . GLY A 1 95 ? 21.467 2.068 7.527 1.00 46.25 95 GLY A CA 1
ATOM 744 C C . GLY A 1 95 ? 21.695 2.654 6.122 1.00 46.25 95 GLY A C 1
ATOM 745 O O . GLY A 1 95 ? 22.834 2.689 5.664 1.00 46.25 95 GLY A O 1
ATOM 746 N N . THR A 1 96 ? 20.638 3.113 5.440 1.00 47.44 96 THR A N 1
ATOM 747 C CA . THR A 1 96 ? 20.711 3.748 4.119 1.00 47.44 96 THR A CA 1
ATOM 748 C C . THR A 1 96 ? 20.302 5.215 4.186 1.00 47.44 96 THR A C 1
ATOM 750 O O . THR A 1 96 ? 19.524 5.630 5.045 1.00 47.44 96 THR A O 1
ATOM 753 N N . ASP A 1 97 ? 20.915 5.997 3.300 1.00 49.34 97 ASP A N 1
ATOM 754 C CA . ASP A 1 97 ? 20.872 7.454 3.212 1.00 49.34 97 ASP A CA 1
ATOM 755 C C . ASP A 1 97 ? 19.467 8.050 3.446 1.00 49.34 97 ASP A C 1
ATOM 757 O O . ASP A 1 97 ? 18.461 7.612 2.874 1.00 49.34 97 ASP A O 1
ATOM 761 N N . THR A 1 98 ? 19.405 9.107 4.258 1.00 47.81 98 THR A N 1
ATOM 762 C CA . THR A 1 98 ? 18.184 9.786 4.736 1.00 47.81 98 THR A CA 1
ATOM 763 C C . THR A 1 98 ? 17.384 10.523 3.651 1.00 47.81 98 THR A C 1
ATOM 765 O O . THR A 1 98 ? 16.398 11.188 3.957 1.00 47.81 98 THR A O 1
ATOM 768 N N . ASN A 1 99 ? 17.757 10.360 2.379 1.00 51.84 99 ASN A N 1
ATOM 769 C CA . ASN A 1 99 ? 17.161 10.998 1.198 1.00 51.84 99 ASN A CA 1
ATOM 770 C C . ASN A 1 99 ? 16.395 10.012 0.296 1.00 51.84 99 ASN A C 1
ATOM 772 O O . ASN A 1 99 ? 16.316 10.173 -0.924 1.00 51.84 99 ASN A O 1
ATOM 776 N N . SER A 1 100 ? 15.855 8.955 0.891 1.00 53.78 100 SER A N 1
ATOM 777 C CA . SER A 1 100 ? 15.160 7.879 0.191 1.00 53.78 100 SER A CA 1
ATOM 778 C C . SER A 1 100 ? 13.774 8.322 -0.319 1.00 53.78 100 SER A C 1
ATOM 780 O O . SER A 1 100 ? 12.765 8.168 0.362 1.00 53.78 100 SER A O 1
ATOM 782 N N . ASN A 1 101 ? 13.716 8.868 -1.541 1.00 66.88 101 ASN A N 1
ATOM 783 C CA . ASN A 1 101 ? 12.483 9.312 -2.221 1.00 66.88 101 ASN A CA 1
ATOM 784 C C . ASN A 1 101 ? 11.720 8.156 -2.905 1.00 66.88 101 ASN A C 1
ATOM 786 O O . ASN A 1 101 ? 11.263 8.304 -4.040 1.00 66.88 101 ASN A O 1
ATOM 790 N N . TYR A 1 102 ? 11.626 6.986 -2.275 1.00 71.56 102 TYR A N 1
ATOM 791 C CA . TYR A 1 102 ? 10.993 5.811 -2.879 1.00 71.56 102 TYR A CA 1
ATOM 792 C C . TYR A 1 102 ? 9.902 5.217 -1.988 1.00 71.56 102 TYR A C 1
ATOM 794 O O . TYR A 1 102 ? 9.922 5.350 -0.766 1.00 71.56 102 TYR A O 1
ATOM 802 N N . TRP A 1 103 ? 8.933 4.563 -2.628 1.00 78.50 103 TRP A N 1
ATOM 803 C CA . TRP A 1 103 ? 7.913 3.758 -1.962 1.00 78.50 103 TRP A CA 1
ATOM 804 C C . TRP A 1 103 ? 8.423 2.328 -1.818 1.00 78.50 103 TRP A C 1
ATOM 806 O O . TRP A 1 103 ? 8.989 1.773 -2.760 1.00 78.50 103 TRP A O 1
ATOM 816 N N . ILE A 1 104 ? 8.206 1.724 -0.652 1.00 80.69 104 ILE A N 1
ATOM 817 C CA . ILE A 1 104 ? 8.466 0.300 -0.439 1.00 80.69 104 ILE A CA 1
ATOM 818 C C . ILE A 1 104 ? 7.131 -0.430 -0.506 1.00 80.69 104 ILE A C 1
ATOM 820 O O . ILE A 1 104 ? 6.252 -0.210 0.327 1.00 80.69 104 ILE A O 1
ATOM 824 N N . MET A 1 105 ? 6.998 -1.329 -1.478 1.00 85.44 105 MET A N 1
ATOM 825 C CA . MET A 1 105 ? 5.855 -2.234 -1.551 1.00 85.44 105 MET A CA 1
ATOM 826 C C . MET A 1 105 ? 6.067 -3.358 -0.536 1.00 85.44 105 MET A C 1
ATOM 828 O O . MET A 1 105 ? 6.970 -4.180 -0.677 1.00 85.44 105 MET A O 1
ATOM 832 N N . GLY A 1 106 ? 5.281 -3.340 0.540 1.00 84.88 106 GLY A N 1
ATOM 833 C CA . GLY A 1 106 ? 5.388 -4.302 1.634 1.00 84.88 106 GLY A CA 1
ATOM 834 C C . GLY A 1 106 ? 4.584 -5.584 1.407 1.00 84.88 106 GLY A C 1
ATOM 835 O O . GLY A 1 106 ? 3.999 -5.816 0.352 1.00 84.88 106 GLY A O 1
ATOM 836 N N . LYS A 1 107 ? 4.490 -6.398 2.463 1.00 82.00 107 LYS A N 1
ATOM 837 C CA . LYS A 1 107 ? 3.710 -7.647 2.490 1.00 82.00 107 LYS A CA 1
ATOM 838 C C . LYS A 1 107 ? 2.268 -7.535 1.944 1.00 82.00 107 LYS A C 1
ATOM 840 O O . LYS A 1 107 ? 1.872 -8.483 1.276 1.00 82.00 107 LYS A O 1
ATOM 845 N N . PRO A 1 108 ? 1.498 -6.450 2.187 1.00 83.25 108 PRO A N 1
ATOM 846 C CA . PRO A 1 108 ? 0.153 -6.282 1.617 1.00 83.25 108 PRO A CA 1
ATOM 847 C C . PRO A 1 108 ? 0.112 -6.461 0.101 1.00 83.25 108 PRO A C 1
ATOM 849 O O . PRO A 1 108 ? -0.644 -7.272 -0.412 1.00 83.25 108 PRO A O 1
ATOM 852 N N . TYR A 1 109 ? 1.025 -5.801 -0.610 1.00 88.12 109 TYR A N 1
ATOM 853 C CA . TYR A 1 109 ? 1.115 -5.893 -2.061 1.00 88.12 109 TYR A CA 1
ATOM 854 C C . TYR A 1 109 ? 1.353 -7.333 -2.539 1.00 88.12 109 TYR A C 1
ATOM 856 O O . TYR A 1 109 ? 0.630 -7.827 -3.398 1.00 88.12 109 TYR A O 1
ATOM 864 N N . PHE A 1 110 ? 2.316 -8.035 -1.938 1.00 88.00 110 PHE A N 1
ATOM 865 C CA . PHE A 1 110 ? 2.662 -9.408 -2.326 1.00 88.00 110 PHE A CA 1
ATOM 866 C C . PHE A 1 110 ? 1.610 -10.456 -1.932 1.00 88.00 110 PHE A C 1
ATOM 868 O O . PHE A 1 110 ? 1.707 -11.599 -2.366 1.00 88.00 110 PHE A O 1
ATOM 875 N N . ARG A 1 111 ? 0.624 -10.095 -1.102 1.00 85.81 111 ARG A N 1
ATOM 876 C CA . ARG A 1 111 ? -0.542 -10.940 -0.802 1.00 85.81 111 ARG A CA 1
ATOM 877 C C . ARG A 1 111 ? -1.658 -10.802 -1.825 1.00 85.81 111 ARG A C 1
ATOM 879 O O . ARG A 1 111 ? -2.446 -11.724 -1.952 1.00 85.81 111 ARG A O 1
ATOM 886 N N . THR A 1 112 ? -1.711 -9.685 -2.535 1.00 89.94 112 THR A N 1
ATOM 887 C CA . THR A 1 112 ? -2.756 -9.417 -3.529 1.00 89.94 112 THR A CA 1
ATOM 888 C C . THR A 1 112 ? -2.229 -9.624 -4.951 1.00 89.94 112 THR A C 1
ATOM 890 O O . THR A 1 112 ? -2.990 -9.936 -5.863 1.00 89.94 112 THR A O 1
ATOM 893 N N . TYR A 1 113 ? -0.916 -9.487 -5.164 1.00 92.69 113 TYR A N 1
ATOM 894 C CA . TYR A 1 113 ? -0.294 -9.559 -6.482 1.00 92.69 113 TYR A CA 1
ATOM 895 C C . TYR A 1 113 ? 0.856 -10.562 -6.532 1.00 92.69 113 TYR A C 1
ATOM 897 O O . TYR A 1 113 ? 1.865 -10.428 -5.833 1.00 92.69 113 TYR A O 1
ATOM 905 N N . TYR A 1 114 ? 0.749 -11.510 -7.462 1.00 91.94 114 TYR A N 1
ATOM 906 C CA . TYR A 1 114 ? 1.883 -12.298 -7.912 1.00 91.94 114 TYR A CA 1
ATOM 907 C C . TYR A 1 114 ? 2.843 -11.352 -8.622 1.00 91.94 114 TYR A C 1
ATOM 909 O O . TYR A 1 114 ? 2.426 -10.565 -9.473 1.00 91.94 114 TYR A O 1
ATOM 917 N N . THR A 1 115 ? 4.121 -11.411 -8.259 1.00 91.62 115 THR A N 1
ATOM 918 C CA . THR A 1 115 ? 5.158 -10.548 -8.823 1.00 91.62 115 THR A CA 1
ATOM 919 C C . THR A 1 115 ? 6.319 -11.398 -9.306 1.00 91.62 115 THR A C 1
ATOM 921 O O . THR A 1 115 ? 6.886 -12.172 -8.539 1.00 91.62 115 THR A O 1
ATOM 924 N N . GLU A 1 116 ? 6.694 -11.210 -10.565 1.00 92.56 116 GLU A N 1
ATOM 925 C CA . GLU A 1 116 ? 7.857 -11.842 -11.181 1.00 92.56 116 GLU A CA 1
ATOM 926 C C . GLU A 1 116 ? 8.909 -10.773 -11.475 1.00 92.56 116 GLU A C 1
ATOM 928 O O . GLU A 1 116 ? 8.588 -9.719 -12.024 1.00 92.56 116 GLU A O 1
ATOM 933 N N . ILE A 1 117 ? 10.163 -11.030 -11.103 1.00 90.81 117 ILE A N 1
ATOM 934 C CA . ILE A 1 117 ? 11.290 -10.126 -11.358 1.00 90.81 117 ILE A CA 1
ATOM 935 C C . ILE A 1 117 ? 12.149 -10.743 -12.459 1.00 90.81 117 ILE A C 1
ATOM 937 O O . ILE A 1 117 ? 12.665 -11.848 -12.306 1.00 90.81 117 ILE A O 1
ATOM 941 N N . PHE A 1 118 ? 12.322 -10.012 -13.556 1.00 88.88 118 PHE A N 1
ATOM 942 C CA . PHE A 1 118 ? 13.116 -10.437 -14.702 1.00 88.88 118 PHE A CA 1
ATOM 943 C C . PHE A 1 118 ? 14.569 -9.954 -14.576 1.00 88.88 118 PHE A C 1
ATOM 945 O O . PHE A 1 118 ? 14.854 -8.912 -13.983 1.00 88.88 118 PHE A O 1
ATOM 952 N N . TYR A 1 119 ? 15.506 -10.689 -15.184 1.00 84.38 119 TYR A N 1
ATOM 953 C CA . TYR A 1 119 ? 16.944 -10.373 -15.162 1.00 84.38 119 TYR A CA 1
ATOM 954 C C . TYR A 1 119 ? 17.308 -9.013 -15.785 1.00 84.38 119 TYR A C 1
ATOM 956 O O . TYR A 1 119 ? 18.388 -8.488 -15.523 1.00 84.38 119 TYR A O 1
ATOM 964 N N . ASP A 1 120 ? 16.427 -8.428 -16.597 1.00 85.81 120 ASP A N 1
ATOM 965 C CA . ASP A 1 120 ? 16.604 -7.116 -17.224 1.00 85.81 120 ASP A CA 1
ATOM 966 C C . ASP A 1 120 ? 16.030 -5.958 -16.387 1.00 85.81 120 ASP A C 1
ATOM 968 O O . ASP A 1 120 ? 15.748 -4.885 -16.922 1.00 85.81 120 ASP A O 1
ATOM 972 N N . TRP A 1 121 ? 15.879 -6.165 -15.072 1.00 79.31 121 TRP A N 1
ATOM 973 C CA . TRP A 1 121 ? 15.377 -5.181 -14.102 1.00 79.31 121 TRP A CA 1
ATOM 974 C C . TRP A 1 121 ? 13.945 -4.711 -14.368 1.00 79.31 121 TRP A C 1
ATOM 976 O O . TRP A 1 121 ? 13.520 -3.657 -13.889 1.00 79.31 121 TRP A O 1
ATOM 986 N N . LYS A 1 122 ? 13.177 -5.505 -15.114 1.00 84.94 122 LYS A N 1
ATOM 987 C CA . LYS A 1 122 ? 11.727 -5.364 -15.215 1.00 84.94 122 LYS A CA 1
ATOM 988 C C . LYS A 1 122 ? 11.061 -6.239 -14.169 1.00 84.94 122 LYS A C 1
ATOM 990 O O . LYS A 1 122 ? 11.614 -7.244 -13.728 1.00 84.94 122 LYS A O 1
ATOM 995 N N . PHE A 1 123 ? 9.834 -5.890 -13.820 1.00 89.06 123 PHE A N 1
ATOM 996 C CA . PHE A 1 123 ? 8.970 -6.777 -13.061 1.00 89.06 123 PHE A CA 1
ATOM 997 C C . PHE A 1 123 ? 7.603 -6.858 -13.736 1.00 89.06 123 PHE A C 1
ATOM 999 O O . PHE A 1 123 ? 7.121 -5.890 -14.331 1.00 89.06 123 PHE A O 1
ATOM 1006 N N . GLY A 1 124 ? 7.011 -8.042 -13.680 1.00 90.38 124 GLY A N 1
ATOM 1007 C CA . GLY A 1 124 ? 5.633 -8.301 -14.055 1.00 90.38 124 GLY A CA 1
ATOM 1008 C C . GLY A 1 124 ? 4.794 -8.466 -12.799 1.00 90.38 124 GLY A C 1
ATOM 1009 O O . GLY A 1 124 ? 5.297 -8.902 -11.765 1.00 90.38 124 GLY A O 1
ATOM 1010 N N . PHE A 1 125 ? 3.516 -8.121 -12.887 1.00 92.81 125 PHE A N 1
ATOM 1011 C CA . PHE A 1 125 ? 2.568 -8.387 -11.816 1.00 92.81 125 PHE A CA 1
ATOM 1012 C C . PHE A 1 125 ? 1.218 -8.823 -12.376 1.00 92.81 125 PHE A C 1
ATOM 1014 O O . PHE A 1 125 ? 0.803 -8.377 -13.451 1.00 92.81 125 PHE A O 1
ATOM 1021 N N . ALA A 1 126 ? 0.539 -9.685 -11.628 1.00 92.12 126 ALA A N 1
ATOM 1022 C CA . ALA A 1 126 ? -0.828 -10.118 -11.880 1.00 92.12 126 ALA A CA 1
ATOM 1023 C C . ALA A 1 126 ? -1.561 -10.230 -10.541 1.00 92.12 126 ALA A C 1
ATOM 1025 O O . ALA A 1 126 ? -0.960 -10.640 -9.548 1.00 92.12 126 ALA A O 1
ATOM 1026 N N . ARG A 1 127 ? -2.841 -9.844 -10.499 1.00 90.50 127 ARG A N 1
ATOM 1027 C CA . ARG A 1 127 ? -3.658 -10.023 -9.292 1.00 90.50 127 ARG A CA 1
ATOM 1028 C C . ARG A 1 127 ? -3.789 -11.523 -9.027 1.00 90.50 127 ARG A C 1
ATOM 1030 O O . ARG A 1 127 ? -4.078 -12.273 -9.960 1.00 90.50 127 ARG A O 1
ATOM 1037 N N . MET A 1 128 ? -3.517 -11.950 -7.799 1.00 89.00 128 MET A N 1
ATOM 1038 C CA . MET A 1 128 ? -3.738 -13.340 -7.408 1.00 89.00 128 MET A CA 1
ATOM 1039 C C . MET A 1 128 ? -5.244 -13.582 -7.306 1.00 89.00 128 MET A C 1
ATOM 1041 O O . MET A 1 128 ? -5.963 -12.684 -6.864 1.00 89.00 128 MET A O 1
ATOM 1045 N N . PRO A 1 129 ? -5.737 -14.735 -7.772 1.00 84.81 129 PRO A N 1
ATOM 1046 C CA . PRO A 1 129 ? -7.129 -15.090 -7.571 1.00 84.81 129 PRO A CA 1
ATOM 1047 C C . PRO A 1 129 ? -7.372 -15.395 -6.084 1.00 84.81 129 PRO A C 1
ATOM 1049 O O . PRO A 1 129 ? -6.448 -15.775 -5.364 1.00 84.81 129 PRO A O 1
ATOM 1052 N N . ASP A 1 130 ? -8.612 -15.226 -5.631 1.00 73.06 130 ASP A N 1
ATOM 1053 C CA . ASP A 1 130 ? -8.976 -15.347 -4.210 1.00 73.06 130 ASP A CA 1
ATOM 1054 C C . ASP A 1 130 ? -8.832 -16.782 -3.652 1.00 73.06 130 ASP A C 1
ATOM 1056 O O . ASP A 1 130 ? -8.921 -16.990 -2.443 1.00 73.06 130 ASP A O 1
ATOM 1060 N N . ASP A 1 131 ? -8.632 -17.779 -4.520 1.00 68.25 131 ASP A N 1
ATOM 1061 C CA . ASP A 1 131 ? -8.599 -19.213 -4.215 1.00 68.25 131 ASP A CA 1
ATOM 1062 C C . ASP A 1 131 ? -7.205 -19.866 -4.326 1.00 68.25 131 ASP A C 1
ATOM 1064 O O . AS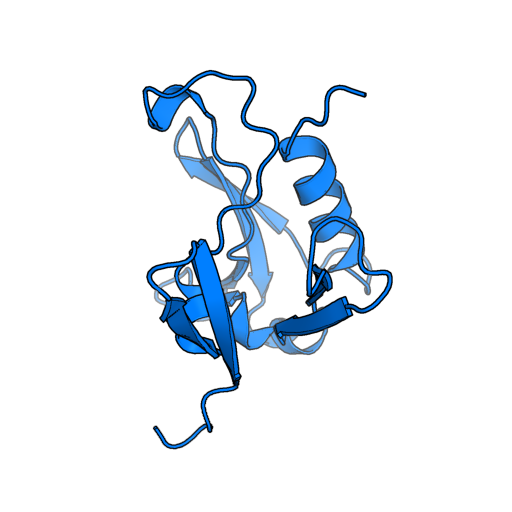P A 1 131 ? -7.107 -21.098 -4.316 1.00 68.25 131 ASP A O 1
ATOM 1068 N N . MET A 1 132 ? -6.135 -19.067 -4.418 1.00 45.62 132 MET A N 1
ATOM 1069 C CA . MET A 1 132 ? -4.742 -19.542 -4.494 1.00 45.62 132 MET A CA 1
ATOM 1070 C C . MET A 1 132 ? -4.008 -19.640 -3.153 1.00 45.62 132 MET A C 1
ATOM 1072 O O . MET A 1 132 ? -4.185 -18.760 -2.283 1.00 45.62 132 MET A O 1
#

Nearest PDB structures (foldseek):
  2rmp-assembly1_A  TM=8.171E-01  e=1.951E-03  Rhizomucor miehei
  1mpp-assembly1_A  TM=7.850E-01  e=2.075E-03  Rhizomucor pusillus
  2asi-assembly1_A  TM=7.713E-01  e=8.051E-03  Rhizomucor miehei
  2obg-assembly1_A-2  TM=3.430E-01  e=2.640E+00  unclassified

Mean predicted aligned error: 8.25 Å

Solvent-accessible surface area (backbone atoms only — not comparable to full-atom values): 8225 Å² total; per-residue (Å²): 130,93,61,62,59,51,66,53,50,52,55,48,53,62,59,31,40,76,57,91,76,56,64,44,80,42,81,78,50,101,80,34,62,39,37,30,30,48,44,90,51,38,86,68,40,52,68,45,76,47,79,41,60,78,39,99,88,46,90,53,64,48,79,49,73,38,50,37,74,48,45,41,42,75,66,46,97,83,55,57,38,20,28,45,73,67,66,55,76,60,42,83,82,69,87,48,70,85,76,64,74,70,87,81,85,52,71,48,52,62,72,48,29,48,71,49,80,46,98,85,79,46,71,51,74,45,75,53,64,97,88,115

Radius of gyration: 16.23 Å; Cα contacts (8 Å, |Δi|>4): 184; chains: 1; bounding box: 38×39×42 Å

InterPro domains:
  IPR021109 Aspartic peptidase domain superfamily [G3DSA:2.40.70.10] (1-129)
  IPR021109 Aspartic peptidase domain superfamily [SSF50630] (3-116)
  IPR033121 Peptidase family A1 domain [PF00026] (23-121)
  IPR033121 Peptidase family A1 domain [PS51767] (1-126)

Foldseek 3Di:
DQDQVQVVLVVVQVQQCPDPDQKDWDDPDPQWIWIKGFLVCLQVGDKDKDWDAQDPPDPDTDIDIARSVLQWAQDDPVSGMITGNDTRHQCVVPPDDRRPPDDDDDPSSVVQWDWDADPVRDIDIDGDDPPD

Organism: Perkinsus chesapeaki (NCBI:txid330153)

pLDDT: mean 78.9, std 14.63, range [41.03, 93.12]

Sequence (132 aa):
TNYTPEPAIAQLIDRLDRTESLISPIVVDDAKRGWTVPCEDVNKLATVHFQMRTAPSSPQTREIFLEPEDYTAYSDTQGNICRILFGALDPKISGTDTNSNYWIMGKPYFRTYYTEIFYDWKFGFARMPDDM